Protein AF-A0ABD4A5B6-F1 (afdb_monomer_lite)

Organism: NCBI:txid35841

Radius of gyration: 16.18 Å; chains: 1; bounding box: 39×23×40 Å

pLDDT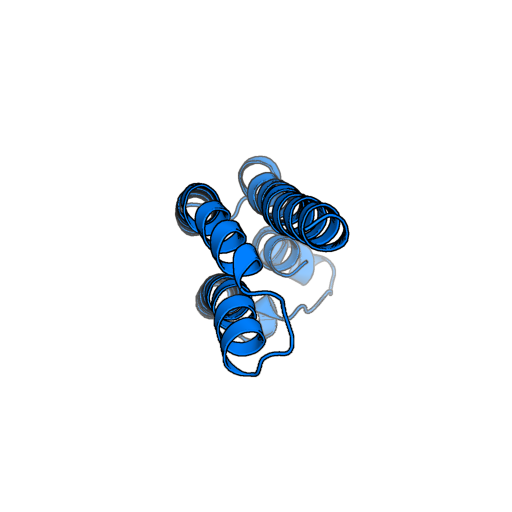: mean 96.66, std 2.09, range [81.62, 98.38]

Secondary structure (DSSP, 8-state):
-HHHHHHSHHHHHHTT---HHHHH-HHHHHHHHHHHHHHHHHHHHHHHHTTSS-GGGGGGGGGHHHHHHHHHHHHH---IIIIIHHHHHHHHHHHHHHHHHHHHTT--

Structure (mmCIF, N/CA/C/O backbone):
data_AF-A0ABD4A5B6-F1
#
_entry.id   AF-A0ABD4A5B6-F1
#
loop_
_atom_site.group_PDB
_atom_site.id
_atom_site.type_symbol
_atom_site.label_atom_id
_atom_site.label_alt_id
_atom_site.label_comp_id
_atom_site.label_asym_id
_atom_site.label_entity_id
_atom_site.label_seq_id
_atom_site.pdbx_PDB_ins_code
_atom_site.Cartn_x
_atom_site.Cartn_y
_atom_site.Cartn_z
_atom_site.occupancy
_atom_site.B_iso_or_equiv
_atom_site.auth_seq_id
_atom_site.auth_comp_id
_atom_site.auth_asym_id
_atom_site.auth_atom_id
_atom_site.pdbx_PDB_model_num
ATOM 1 N N . MET A 1 1 ? -10.048 1.959 0.621 1.00 81.62 1 MET A N 1
ATOM 2 C CA . MET A 1 1 ? -11.415 1.746 1.152 1.00 81.62 1 MET A CA 1
ATOM 3 C C . MET A 1 1 ? -11.419 0.799 2.349 1.00 81.62 1 MET A C 1
ATOM 5 O O . MET A 1 1 ? -11.815 1.249 3.411 1.00 81.62 1 MET A O 1
ATOM 9 N N . LEU A 1 2 ? -10.879 -0.428 2.249 1.00 95.88 2 LEU A N 1
ATOM 10 C CA . LEU A 1 2 ? -10.838 -1.388 3.372 1.00 95.88 2 LEU A CA 1
ATOM 11 C C . LEU A 1 2 ? -10.265 -0.810 4.682 1.00 95.88 2 LEU A C 1
ATOM 13 O O . LEU A 1 2 ? -10.860 -0.990 5.736 1.00 95.88 2 LEU A O 1
ATOM 17 N N . ALA A 1 3 ? -9.164 -0.053 4.615 1.00 96.44 3 ALA A N 1
ATOM 18 C CA . ALA A 1 3 ? -8.597 0.621 5.787 1.00 96.44 3 ALA A CA 1
ATOM 19 C C . ALA A 1 3 ? -9.590 1.539 6.512 1.00 96.44 3 ALA A C 1
ATOM 21 O O . ALA A 1 3 ? -9.567 1.602 7.734 1.00 96.44 3 ALA A O 1
ATOM 22 N N . ASN A 1 4 ? -10.468 2.225 5.769 1.00 96.50 4 ASN A N 1
ATOM 23 C CA . ASN A 1 4 ? -11.498 3.066 6.368 1.00 96.50 4 ASN A CA 1
ATOM 24 C C . ASN A 1 4 ? -12.488 2.211 7.163 1.00 96.50 4 ASN A C 1
ATOM 26 O O . ASN A 1 4 ? -12.746 2.497 8.321 1.00 96.50 4 ASN A O 1
ATOM 30 N N . ASN A 1 5 ? -12.975 1.118 6.568 1.00 96.94 5 ASN A N 1
ATOM 31 C CA . ASN A 1 5 ? -13.925 0.228 7.237 1.00 96.94 5 ASN A CA 1
ATOM 32 C C . ASN A 1 5 ? -13.319 -0.474 8.459 1.00 96.94 5 ASN A C 1
ATOM 34 O O . ASN A 1 5 ? -14.026 -0.749 9.418 1.00 96.94 5 ASN A O 1
ATOM 38 N N . ILE A 1 6 ? -12.014 -0.769 8.441 1.00 97.50 6 ILE A N 1
ATOM 39 C CA . ILE A 1 6 ? -11.323 -1.343 9.604 1.00 97.50 6 ILE A CA 1
ATOM 40 C C . ILE A 1 6 ? -11.274 -0.336 10.760 1.00 97.50 6 ILE A C 1
ATOM 42 O O . ILE A 1 6 ? -11.462 -0.728 11.911 1.00 97.50 6 ILE A O 1
ATOM 46 N N . CYS A 1 7 ? -11.001 0.938 10.463 1.00 96.75 7 CYS A N 1
ATOM 47 C CA . CYS A 1 7 ? -10.954 1.995 11.473 1.00 96.75 7 CYS A CA 1
ATOM 48 C C . CYS A 1 7 ? -12.343 2.385 11.995 1.00 96.75 7 CYS A C 1
ATOM 50 O O . CYS A 1 7 ? -12.451 2.753 13.157 1.00 96.75 7 CYS A O 1
ATOM 52 N N . ASP A 1 8 ? -13.371 2.315 11.147 1.00 96.94 8 ASP A N 1
ATOM 53 C CA . ASP A 1 8 ? -14.740 2.733 11.472 1.00 96.94 8 ASP A CA 1
ATOM 54 C C . ASP A 1 8 ? -15.604 1.595 12.042 1.00 96.94 8 ASP A C 1
ATOM 56 O O . ASP A 1 8 ? -16.781 1.815 12.288 1.00 96.94 8 ASP A O 1
ATOM 60 N N . LEU A 1 9 ? -15.075 0.382 12.249 1.00 96.38 9 LEU A N 1
ATOM 61 C CA . LEU A 1 9 ? -15.887 -0.809 12.546 1.00 96.38 9 LEU A CA 1
ATOM 62 C C . LEU A 1 9 ? -16.908 -0.596 13.678 1.00 96.38 9 LEU A C 1
ATOM 64 O O . LEU A 1 9 ? -18.071 -0.972 13.540 1.00 96.38 9 LEU A O 1
ATOM 68 N N . GLU A 1 10 ? -16.500 0.001 14.796 1.00 95.50 10 GLU A N 1
ATOM 69 C CA . GLU A 1 10 ? -17.395 0.208 15.935 1.00 95.50 10 GLU A CA 1
ATOM 70 C C . GLU A 1 10 ? -18.470 1.281 15.659 1.00 95.50 10 GLU A C 1
ATOM 72 O O . GLU A 1 10 ? -19.591 1.180 16.158 1.00 95.50 10 GLU A O 1
ATOM 77 N N . GLU A 1 11 ? -18.153 2.298 14.856 1.00 95.94 11 GLU A N 1
ATOM 78 C CA . GLU A 1 11 ? -19.087 3.352 14.433 1.00 95.94 11 GLU A CA 1
ATOM 79 C C . GLU A 1 11 ? -20.052 2.850 13.347 1.00 95.94 11 GLU A C 1
ATOM 81 O O . GLU A 1 11 ? -21.249 3.134 13.385 1.00 95.94 11 GLU A O 1
ATOM 86 N N . ASP A 1 12 ? -19.549 2.024 12.435 1.00 96.44 12 ASP A N 1
ATOM 87 C CA . ASP A 1 12 ? -20.290 1.334 11.384 1.00 96.44 12 ASP A CA 1
ATOM 88 C C . ASP A 1 12 ? -21.414 0.485 11.975 1.00 96.44 12 ASP A C 1
ATOM 90 O O . ASP A 1 12 ? -22.565 0.612 11.561 1.00 96.44 12 ASP A O 1
ATOM 94 N N . ILE A 1 13 ? -21.117 -0.297 13.016 1.00 96.94 13 ILE A N 1
ATOM 95 C CA . ILE A 1 13 ? -22.114 -1.119 13.714 1.00 96.94 13 ILE A CA 1
ATOM 96 C C . ILE A 1 13 ? -23.203 -0.250 14.358 1.00 96.94 13 ILE A C 1
ATOM 98 O O . ILE A 1 13 ? -24.385 -0.553 14.211 1.00 96.94 13 ILE A O 1
ATOM 102 N N . LYS A 1 14 ? -22.833 0.848 15.034 1.00 97.25 14 LYS A N 1
ATOM 103 C CA . LYS A 1 14 ? -23.800 1.772 15.663 1.00 97.25 14 LYS A CA 1
ATOM 104 C C . LYS A 1 14 ? -24.734 2.424 14.645 1.00 97.25 14 LYS A C 1
ATOM 106 O O . LYS A 1 14 ? -25.894 2.674 14.950 1.00 97.25 14 LYS A O 1
ATOM 111 N N . ASN A 1 15 ? -24.229 2.662 13.438 1.00 97.38 15 ASN A N 1
ATOM 112 C CA . ASN A 1 15 ? -24.969 3.266 12.336 1.00 97.38 15 ASN A CA 1
ATOM 113 C C . ASN A 1 15 ? -25.676 2.232 11.438 1.00 97.38 15 ASN A C 1
ATOM 115 O O . ASN A 1 15 ? -26.099 2.580 10.337 1.00 97.38 15 ASN A O 1
ATOM 119 N N . ASN A 1 16 ? -25.802 0.969 11.871 1.00 96.62 16 ASN A N 1
ATOM 120 C CA . ASN A 1 16 ? -26.389 -0.135 11.094 1.00 96.62 16 ASN A CA 1
ATOM 121 C C . ASN A 1 16 ? -25.718 -0.364 9.722 1.00 96.62 16 ASN A C 1
ATOM 123 O O . ASN A 1 16 ? -26.347 -0.830 8.771 1.00 96.62 16 ASN A O 1
ATOM 127 N N . ARG A 1 17 ? -24.426 -0.041 9.605 1.00 97.44 17 ARG A N 1
ATOM 128 C CA . ARG A 1 17 ? -23.605 -0.245 8.410 1.00 97.44 17 ARG A CA 1
ATOM 129 C C . ARG A 1 17 ? -22.723 -1.476 8.597 1.00 97.44 17 ARG A C 1
ATOM 131 O O . ARG A 1 17 ? -21.653 -1.406 9.185 1.00 97.44 17 ARG A O 1
ATOM 138 N N . PHE A 1 18 ? -23.132 -2.617 8.056 1.00 96.25 18 PHE A N 1
ATOM 139 C CA . PHE A 1 18 ? -22.369 -3.863 8.187 1.00 96.25 18 PHE A CA 1
ATOM 140 C C . PHE A 1 18 ? -21.367 -4.014 7.036 1.00 96.25 18 PHE A C 1
ATOM 142 O O . PHE A 1 18 ? -21.716 -4.406 5.925 1.00 96.25 18 PHE A O 1
ATOM 149 N N . THR A 1 19 ? -20.108 -3.651 7.284 1.00 96.88 19 THR A N 1
ATOM 150 C CA . THR A 1 19 ? -19.025 -3.715 6.288 1.00 96.88 19 THR A CA 1
ATOM 151 C C . THR A 1 19 ? -18.228 -5.016 6.393 1.00 96.88 19 THR A C 1
ATOM 153 O O . THR A 1 19 ? -18.391 -5.787 7.332 1.00 96.88 19 THR A O 1
ATOM 156 N N . LEU A 1 20 ? -17.331 -5.294 5.441 1.00 97.44 20 LEU A N 1
ATOM 157 C CA . LEU A 1 20 ? -16.546 -6.537 5.442 1.00 97.44 20 LEU A CA 1
ATOM 158 C C . LEU A 1 20 ? -15.856 -6.845 6.795 1.00 97.44 20 LEU A C 1
ATOM 160 O O . LEU A 1 20 ? -15.976 -7.985 7.246 1.00 97.44 20 LEU A O 1
ATOM 164 N N . PRO A 1 21 ? -15.207 -5.883 7.491 1.00 97.56 21 PRO A N 1
ATOM 165 C CA . PRO A 1 21 ? -14.597 -6.133 8.801 1.00 97.56 21 PRO A CA 1
ATOM 166 C C . PRO A 1 21 ? -15.569 -6.581 9.900 1.00 97.56 21 PRO A C 1
ATOM 168 O O . PRO A 1 21 ? -15.111 -7.184 10.869 1.00 97.56 21 PRO A O 1
ATOM 171 N N . TYR A 1 22 ? -16.875 -6.330 9.756 1.00 97.88 22 TYR A N 1
ATOM 172 C CA . TYR A 1 22 ? -17.903 -6.886 10.639 1.00 97.88 22 TYR A CA 1
ATOM 173 C C . TYR A 1 22 ? -18.025 -8.401 10.449 1.00 97.88 22 TYR A C 1
ATOM 175 O O . TYR A 1 22 ? -17.928 -9.151 11.414 1.00 97.88 22 TYR A O 1
ATOM 183 N N . TYR A 1 23 ? -18.156 -8.857 9.201 1.00 98.06 23 TYR A N 1
ATOM 184 C CA . TYR A 1 23 ? -18.379 -10.271 8.887 1.00 98.06 23 TYR A CA 1
ATOM 185 C C . TYR A 1 23 ? -17.148 -11.145 9.119 1.00 98.06 23 TYR A C 1
ATOM 187 O O . TYR A 1 23 ? -17.263 -12.245 9.650 1.00 98.06 23 TYR A O 1
ATOM 195 N N . ILE A 1 24 ? -15.966 -10.669 8.717 1.00 97.94 24 ILE A N 1
ATOM 196 C CA . ILE A 1 24 ? -14.726 -11.449 8.851 1.00 97.94 24 ILE A CA 1
ATOM 197 C C . ILE A 1 24 ? -13.982 -11.141 10.148 1.00 97.94 24 ILE A C 1
ATOM 199 O O . ILE A 1 24 ? -13.034 -11.836 10.474 1.00 97.94 24 ILE A O 1
ATOM 203 N N . GLY A 1 25 ? -14.376 -10.107 10.890 1.00 97.31 25 GLY A N 1
ATOM 204 C CA . GLY A 1 25 ? -13.679 -9.638 12.084 1.00 97.31 25 GLY A CA 1
ATOM 205 C C . GLY A 1 25 ? -12.437 -8.783 11.789 1.00 97.31 25 GLY A C 1
ATOM 206 O O . GLY A 1 25 ? -11.722 -8.957 10.798 1.00 97.31 25 GLY A O 1
ATOM 207 N N . LYS A 1 26 ? -12.126 -7.864 12.715 1.00 95.81 26 LYS A N 1
ATOM 208 C CA . LYS A 1 26 ? -11.031 -6.876 12.593 1.00 95.81 26 LYS A CA 1
ATOM 209 C C . LYS A 1 26 ? -9.663 -7.516 12.324 1.00 95.81 26 LYS A C 1
ATOM 211 O O . LYS A 1 26 ? -8.919 -7.039 11.472 1.00 95.81 26 LYS A O 1
ATOM 216 N N . LYS A 1 27 ? -9.350 -8.633 12.995 1.00 96.38 27 LYS A N 1
ATOM 217 C CA . LYS A 1 27 ? -8.087 -9.376 12.820 1.00 96.38 27 LYS A CA 1
ATOM 218 C C . LYS A 1 27 ? -7.896 -9.849 11.376 1.00 96.38 27 LYS A C 1
ATOM 220 O O . LYS A 1 27 ? -6.851 -9.593 10.781 1.00 96.38 27 LYS A O 1
ATOM 225 N N . TYR A 1 28 ? -8.903 -10.509 10.810 1.00 98.00 28 TYR A N 1
ATOM 226 C CA . TYR A 1 28 ? -8.828 -11.036 9.449 1.00 98.00 28 TYR A CA 1
ATOM 227 C C . TYR A 1 28 ? -8.928 -9.925 8.402 1.00 98.00 28 TYR A C 1
ATOM 229 O O . TYR A 1 28 ? -8.293 -10.017 7.357 1.00 98.00 28 TYR A O 1
ATOM 237 N N . ALA A 1 29 ? -9.627 -8.827 8.699 1.00 98.06 29 ALA A N 1
ATOM 238 C CA . ALA A 1 29 ? -9.615 -7.643 7.844 1.00 98.06 29 ALA A CA 1
ATOM 239 C C . ALA A 1 29 ? -8.219 -7.002 7.749 1.00 98.06 29 ALA A C 1
ATOM 241 O O . ALA A 1 29 ? -7.801 -6.608 6.661 1.00 98.06 29 ALA A O 1
ATOM 242 N N . ILE A 1 30 ? -7.460 -6.956 8.849 1.00 97.81 30 ILE A N 1
ATOM 243 C CA . ILE A 1 30 ? -6.055 -6.514 8.841 1.00 97.81 30 ILE A CA 1
ATOM 244 C C . ILE A 1 30 ? -5.178 -7.485 8.034 1.00 97.81 30 ILE A C 1
ATOM 246 O O . ILE A 1 30 ? -4.316 -7.052 7.269 1.00 97.81 30 ILE A O 1
ATOM 250 N N . TRP A 1 31 ? -5.399 -8.797 8.147 1.00 98.25 31 TRP A N 1
ATOM 251 C CA . TRP A 1 31 ? -4.686 -9.781 7.321 1.00 98.25 31 TRP A CA 1
ATOM 252 C C . TRP A 1 31 ? -4.984 -9.607 5.834 1.00 98.25 31 TRP A C 1
ATOM 254 O O . TRP A 1 31 ? -4.055 -9.583 5.029 1.00 98.25 31 TRP A O 1
ATOM 264 N N . LEU A 1 32 ? -6.253 -9.406 5.476 1.00 98.25 32 LEU A N 1
ATOM 265 C CA . LEU A 1 32 ? -6.665 -9.110 4.109 1.00 98.25 32 LEU A CA 1
ATOM 266 C C . LEU A 1 32 ? -6.023 -7.814 3.604 1.00 98.25 32 LEU A C 1
ATOM 268 O O . LEU A 1 32 ? -5.512 -7.780 2.491 1.00 98.25 32 LEU A O 1
ATOM 272 N N . PHE A 1 33 ? -5.983 -6.764 4.426 1.00 97.75 33 PHE A N 1
ATOM 273 C CA . PHE A 1 33 ? -5.298 -5.516 4.094 1.00 97.75 33 PHE A CA 1
ATOM 274 C C . PHE A 1 33 ? -3.819 -5.751 3.749 1.00 97.75 33 PHE A C 1
ATOM 276 O O . PHE A 1 33 ? -3.354 -5.276 2.714 1.00 97.75 33 PHE A O 1
ATOM 283 N N . ASN A 1 34 ? -3.101 -6.541 4.552 1.00 97.88 34 ASN A N 1
ATOM 284 C CA . ASN A 1 34 ? -1.706 -6.903 4.279 1.00 97.88 34 ASN A CA 1
ATOM 285 C C . ASN A 1 34 ? -1.557 -7.720 2.991 1.00 97.88 34 ASN A C 1
ATOM 287 O O . ASN A 1 34 ? -0.674 -7.438 2.179 1.00 97.88 34 ASN A O 1
ATOM 291 N N . ALA A 1 35 ? -2.431 -8.710 2.797 1.00 98.06 35 ALA A N 1
ATOM 292 C CA . ALA A 1 35 ? -2.426 -9.564 1.617 1.00 98.06 35 ALA A CA 1
ATOM 293 C C . ALA A 1 35 ? -2.660 -8.752 0.338 1.00 98.06 35 ALA A C 1
ATOM 295 O O . ALA A 1 35 ? -1.952 -8.955 -0.641 1.00 98.06 35 ALA A O 1
ATOM 296 N N . LEU A 1 36 ? -3.578 -7.782 0.353 1.00 97.62 36 LEU A N 1
ATOM 297 C CA . LEU A 1 36 ? -3.849 -6.922 -0.802 1.00 97.62 36 LEU A CA 1
ATOM 298 C C . LEU A 1 36 ? -2.630 -6.087 -1.214 1.00 97.62 36 LEU A C 1
ATOM 300 O O . LEU A 1 36 ? -2.367 -5.963 -2.408 1.00 97.62 36 LEU A O 1
ATOM 304 N N . TYR A 1 37 ? -1.849 -5.560 -0.263 1.00 97.50 37 TYR A N 1
ATOM 305 C CA . TYR A 1 37 ? -0.592 -4.880 -0.604 1.00 97.50 37 TYR A CA 1
ATOM 306 C C . TYR A 1 37 ? 0.434 -5.827 -1.215 1.00 97.50 37 TYR A C 1
ATOM 308 O O . TYR A 1 37 ? 1.078 -5.471 -2.198 1.00 97.50 37 TYR A O 1
ATOM 316 N N . LEU A 1 38 ? 0.581 -7.028 -0.653 1.00 97.38 38 LEU A N 1
ATOM 317 C CA . LEU A 1 38 ? 1.498 -8.028 -1.192 1.00 97.38 38 LEU A CA 1
ATOM 318 C C . LEU A 1 38 ? 1.100 -8.430 -2.619 1.00 97.38 38 LEU A C 1
ATOM 320 O O . LEU A 1 38 ? 1.942 -8.432 -3.515 1.00 97.38 38 LEU A O 1
ATOM 324 N N . ILE A 1 39 ? -0.190 -8.701 -2.836 1.00 98.12 39 ILE A N 1
ATOM 325 C CA . ILE A 1 39 ? -0.758 -9.051 -4.141 1.00 98.12 39 ILE A CA 1
ATOM 326 C C . ILE A 1 39 ? -0.543 -7.918 -5.146 1.00 98.12 39 ILE A C 1
ATOM 328 O O . ILE A 1 39 ? -0.192 -8.199 -6.285 1.00 98.12 39 ILE A O 1
ATOM 332 N N . ALA A 1 40 ? -0.682 -6.651 -4.745 1.00 96.50 40 ALA A N 1
ATOM 333 C CA . ALA A 1 40 ? -0.458 -5.519 -5.644 1.00 96.50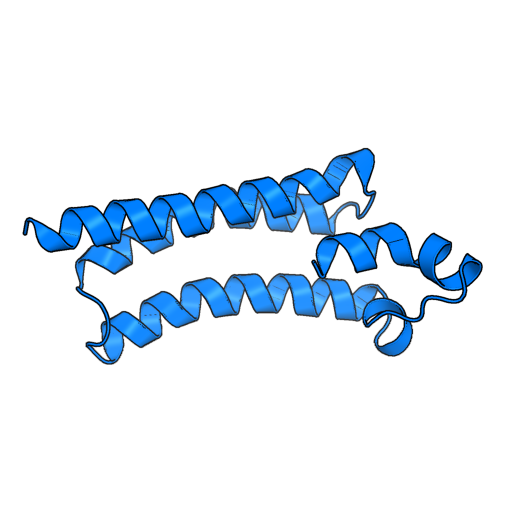 40 ALA A CA 1
ATOM 334 C C . ALA A 1 40 ? 0.974 -5.493 -6.213 1.00 96.50 40 ALA A C 1
ATOM 336 O O . ALA A 1 40 ? 1.153 -5.309 -7.415 1.00 96.50 40 ALA A O 1
ATOM 337 N N . PHE A 1 41 ? 1.998 -5.732 -5.386 1.00 97.44 41 PHE A N 1
ATOM 338 C CA . PHE A 1 41 ? 3.383 -5.808 -5.873 1.00 97.44 41 PHE A CA 1
ATOM 339 C C . PHE A 1 41 ? 3.660 -7.093 -6.656 1.00 97.44 41 PHE A C 1
ATOM 341 O O . PHE A 1 41 ? 4.371 -7.062 -7.661 1.00 97.44 41 PHE A O 1
ATOM 348 N N . PHE A 1 42 ? 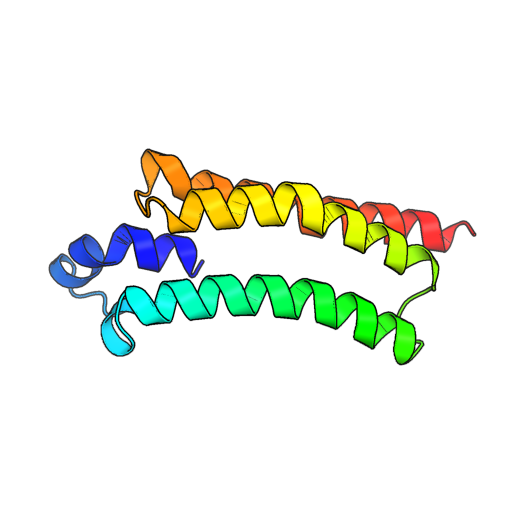3.068 -8.215 -6.243 1.00 98.12 42 PHE A N 1
ATOM 349 C CA . PHE A 1 42 ? 3.180 -9.468 -6.984 1.00 98.12 42 PHE A CA 1
ATOM 350 C C . PHE A 1 42 ? 2.529 -9.379 -8.371 1.00 98.12 42 PHE A C 1
ATOM 352 O O . PHE A 1 42 ? 3.055 -9.935 -9.329 1.00 98.12 42 PHE A O 1
ATOM 359 N N . ALA A 1 43 ? 1.439 -8.623 -8.515 1.00 98.00 43 ALA A N 1
ATOM 360 C CA . ALA A 1 43 ? 0.795 -8.381 -9.802 1.00 98.00 43 ALA A CA 1
ATOM 361 C C . ALA A 1 43 ? 1.726 -7.656 -10.787 1.00 98.00 43 ALA A C 1
ATOM 363 O O . ALA A 1 43 ? 1.730 -7.995 -11.966 1.00 98.00 43 ALA A O 1
ATOM 364 N N . ILE A 1 44 ? 2.566 -6.724 -10.315 1.00 97.56 44 ILE A N 1
ATOM 365 C CA . ILE A 1 44 ? 3.586 -6.071 -11.155 1.00 97.56 44 ILE A CA 1
ATOM 366 C C . ILE A 1 44 ? 4.614 -7.102 -11.638 1.00 97.56 44 ILE A C 1
ATOM 368 O O . ILE A 1 44 ? 4.916 -7.155 -12.829 1.00 97.56 44 ILE A O 1
ATOM 372 N N . LEU A 1 45 ? 5.118 -7.949 -10.732 1.00 97.81 45 LEU A N 1
ATOM 373 C CA . LEU A 1 45 ? 6.050 -9.029 -11.078 1.00 97.81 45 LEU A CA 1
ATOM 374 C C . LEU A 1 45 ? 5.447 -9.986 -12.113 1.00 97.81 45 LEU A C 1
ATOM 376 O O . LEU A 1 45 ? 6.081 -10.271 -13.128 1.00 97.81 45 LEU A O 1
ATOM 380 N N . ALA A 1 46 ? 4.216 -10.442 -11.879 1.00 98.38 46 ALA A N 1
ATOM 381 C CA . ALA A 1 46 ? 3.502 -11.340 -12.777 1.00 98.38 46 ALA A CA 1
ATOM 382 C C . ALA A 1 46 ? 3.259 -10.696 -14.148 1.00 98.38 46 ALA A C 1
ATOM 384 O O . ALA A 1 46 ? 3.495 -11.331 -15.170 1.00 98.38 46 ALA A O 1
ATOM 385 N N . ALA A 1 47 ? 2.856 -9.425 -14.193 1.00 98.00 47 ALA A N 1
ATOM 386 C CA . ALA A 1 47 ? 2.627 -8.712 -15.446 1.00 98.00 47 ALA A CA 1
ATOM 387 C C . ALA A 1 47 ? 3.914 -8.545 -16.272 1.00 98.00 47 ALA A C 1
ATOM 389 O O . ALA A 1 47 ? 3.874 -8.702 -17.490 1.00 98.00 47 ALA A O 1
ATOM 390 N N . VAL A 1 48 ? 5.064 -8.291 -15.637 1.00 97.88 48 VAL A N 1
ATOM 391 C CA . VAL A 1 48 ? 6.360 -8.269 -16.340 1.00 97.88 48 VAL A CA 1
ATOM 392 C C . VAL A 1 48 ? 6.759 -9.673 -16.814 1.00 97.88 48 VAL A C 1
ATOM 394 O O . VAL A 1 48 ? 7.218 -9.824 -17.945 1.00 97.88 48 VAL A O 1
ATOM 397 N N . ALA A 1 49 ? 6.562 -10.705 -15.987 1.00 98.06 49 ALA A N 1
ATOM 398 C CA . ALA A 1 49 ? 6.884 -12.094 -16.333 1.00 98.06 49 ALA A CA 1
ATOM 399 C C . ALA A 1 49 ? 6.031 -12.634 -17.495 1.00 98.06 49 ALA A C 1
ATO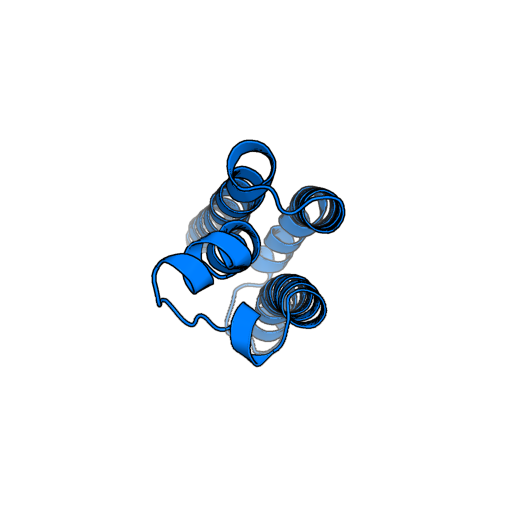M 401 O O . ALA A 1 49 ? 6.530 -13.383 -18.327 1.00 98.06 49 ALA A O 1
ATOM 402 N N . LEU A 1 50 ? 4.766 -12.217 -17.574 1.00 98.25 50 LEU A N 1
ATOM 403 C CA . LEU A 1 50 ? 3.840 -12.534 -18.665 1.00 98.25 50 LEU A CA 1
ATOM 404 C C . LEU A 1 50 ? 4.024 -11.634 -19.899 1.00 98.25 50 LEU A C 1
ATOM 406 O O . LEU A 1 50 ? 3.224 -11.712 -20.826 1.00 98.25 50 LEU A O 1
ATOM 410 N N . HIS A 1 51 ? 5.040 -10.765 -19.912 1.00 96.69 51 HIS A N 1
ATOM 411 C CA . HIS A 1 51 ? 5.292 -9.796 -20.984 1.00 96.69 51 HIS A CA 1
ATOM 412 C C . HIS A 1 51 ? 4.133 -8.811 -21.248 1.00 96.69 51 HIS A C 1
ATOM 414 O O . HIS A 1 51 ? 4.046 -8.236 -22.329 1.00 96.69 51 HIS A O 1
ATOM 420 N N . LEU A 1 52 ? 3.268 -8.572 -20.255 1.00 97.00 52 LEU A N 1
ATOM 421 C CA . LEU A 1 52 ? 2.182 -7.583 -20.316 1.00 97.00 52 LEU A CA 1
ATOM 422 C C . LEU A 1 52 ? 2.661 -6.163 -19.987 1.00 97.00 52 LEU A C 1
ATOM 424 O O . LEU A 1 52 ? 2.029 -5.188 -20.386 1.00 97.00 52 LEU A O 1
ATOM 428 N N . LEU A 1 53 ? 3.761 -6.045 -19.238 1.00 96.69 53 LEU A N 1
ATOM 429 C CA . LEU A 1 53 ? 4.395 -4.776 -18.888 1.00 96.69 53 LEU A CA 1
ATOM 430 C C . LEU A 1 53 ? 5.877 -4.761 -19.296 1.00 96.69 53 LEU A C 1
ATOM 432 O O . LEU A 1 53 ? 6.548 -5.794 -19.192 1.00 96.69 53 LEU A O 1
ATOM 436 N N . PRO A 1 54 ? 6.429 -3.597 -19.694 1.00 96.25 54 PRO A N 1
ATOM 437 C CA . PRO A 1 54 ? 7.852 -3.457 -19.988 1.00 96.25 54 PRO A CA 1
ATOM 438 C C . PRO A 1 54 ? 8.731 -3.799 -18.777 1.00 96.25 54 PRO A C 1
ATOM 440 O O . PRO A 1 54 ? 8.377 -3.503 -17.635 1.00 96.25 54 PRO A O 1
ATOM 443 N N . LYS A 1 55 ? 9.931 -4.349 -19.015 1.00 97.12 55 LYS A N 1
ATOM 444 C CA . LYS A 1 55 ? 10.859 -4.771 -17.942 1.00 97.12 55 LYS A CA 1
ATOM 445 C C . LYS A 1 55 ? 11.236 -3.640 -16.973 1.00 97.12 55 LYS A C 1
ATOM 447 O O . LYS A 1 55 ? 11.479 -3.908 -15.799 1.00 97.12 55 LYS A O 1
ATOM 452 N N . ILE A 1 56 ? 11.239 -2.384 -17.432 1.00 97.12 56 ILE A N 1
ATOM 453 C CA . ILE A 1 56 ? 11.520 -1.205 -16.594 1.00 97.12 56 ILE A CA 1
ATOM 454 C C . ILE A 1 56 ? 10.514 -1.041 -15.440 1.00 97.12 56 ILE A C 1
ATOM 456 O O . ILE A 1 56 ? 10.866 -0.493 -14.397 1.00 97.12 56 ILE A O 1
ATOM 460 N N . MET A 1 57 ? 9.303 -1.606 -15.557 1.00 97.69 57 MET A N 1
ATOM 461 C CA . MET A 1 57 ? 8.289 -1.598 -14.494 1.00 97.69 57 MET A CA 1
ATOM 462 C C . MET A 1 57 ? 8.732 -2.321 -13.219 1.00 97.69 57 MET A C 1
ATOM 464 O O . MET A 1 57 ? 8.173 -2.061 -12.155 1.00 97.69 57 MET A O 1
ATOM 468 N N . LEU A 1 58 ? 9.771 -3.162 -13.270 1.00 97.81 58 LEU A N 1
ATOM 469 C CA . LEU A 1 58 ? 10.371 -3.746 -12.066 1.00 97.81 58 LEU A CA 1
ATOM 470 C C . LEU A 1 58 ? 10.919 -2.679 -11.104 1.00 97.81 58 LEU A C 1
ATOM 472 O O . LEU A 1 58 ? 10.934 -2.907 -9.896 1.00 97.81 58 LEU A O 1
ATOM 476 N N . LEU A 1 59 ? 11.286 -1.489 -11.596 1.00 97.38 59 LEU A N 1
ATOM 477 C CA . LEU A 1 59 ? 11.681 -0.363 -10.743 1.00 97.38 59 LEU A CA 1
ATOM 478 C C . LEU A 1 59 ? 10.535 0.114 -9.837 1.00 97.38 59 LEU A C 1
ATOM 480 O O . LEU A 1 59 ? 10.790 0.632 -8.750 1.00 97.38 59 LEU A O 1
ATOM 484 N N . ALA A 1 60 ? 9.273 -0.120 -10.218 1.00 97.31 60 ALA A N 1
ATOM 485 C CA . ALA A 1 60 ? 8.118 0.255 -9.404 1.00 97.31 60 ALA A CA 1
ATOM 486 C C . ALA A 1 60 ? 8.060 -0.530 -8.085 1.00 97.31 60 ALA A C 1
ATOM 488 O O . ALA A 1 60 ? 7.484 -0.059 -7.104 1.00 97.31 60 ALA A O 1
ATOM 489 N N . LEU A 1 61 ? 8.721 -1.693 -8.017 1.00 97.75 61 LEU A N 1
ATOM 490 C CA . LEU A 1 61 ? 8.835 -2.490 -6.796 1.00 97.75 61 LEU A CA 1
ATOM 491 C C . LEU A 1 61 ? 9.606 -1.759 -5.693 1.00 97.75 61 LEU A C 1
ATOM 493 O O . LEU A 1 61 ? 9.401 -2.066 -4.520 1.00 97.75 61 LEU A O 1
ATOM 497 N N . LEU A 1 62 ? 10.419 -0.747 -6.016 1.00 97.62 62 LEU A N 1
ATOM 498 C CA . LEU A 1 62 ? 11.077 0.097 -5.011 1.00 97.62 62 LEU A CA 1
ATOM 499 C C . LEU A 1 62 ? 10.067 0.863 -4.140 1.00 97.62 62 LEU A C 1
ATOM 501 O O . LEU A 1 62 ? 10.343 1.129 -2.968 1.00 97.62 62 LEU A O 1
ATOM 505 N N . ALA A 1 63 ? 8.859 1.134 -4.653 1.00 97.56 63 ALA A N 1
ATOM 506 C CA . ALA A 1 63 ? 7.767 1.718 -3.871 1.00 97.56 63 ALA A CA 1
ATOM 507 C C . ALA A 1 63 ? 7.315 0.815 -2.707 1.00 97.56 63 ALA A C 1
ATOM 509 O O . ALA A 1 63 ? 6.729 1.306 -1.740 1.00 97.56 63 ALA A O 1
ATOM 510 N N . SER A 1 64 ? 7.619 -0.488 -2.746 1.00 97.25 64 SER A N 1
ATOM 511 C CA . SER A 1 64 ? 7.300 -1.419 -1.657 1.00 97.25 64 SER A CA 1
ATOM 512 C C . SER A 1 64 ? 8.015 -1.079 -0.349 1.00 97.25 64 SER A C 1
ATOM 514 O O . SER A 1 64 ? 7.469 -1.335 0.722 1.00 97.25 64 SER A O 1
ATOM 516 N N . ILE A 1 65 ? 9.183 -0.430 -0.401 1.00 97.50 65 ILE A N 1
ATOM 517 C CA . ILE A 1 65 ? 9.979 -0.085 0.784 1.00 97.50 65 ILE A CA 1
ATOM 518 C C . ILE A 1 65 ? 9.227 0.898 1.705 1.00 97.50 65 ILE A C 1
ATOM 520 O O . ILE A 1 65 ? 9.001 0.562 2.875 1.00 97.50 65 ILE A O 1
ATOM 524 N N . PRO A 1 66 ? 8.813 2.101 1.249 1.00 97.75 66 PRO A N 1
ATOM 525 C CA . PRO A 1 66 ? 8.012 3.001 2.079 1.00 97.75 66 PRO A CA 1
ATOM 526 C C . PRO A 1 66 ? 6.623 2.423 2.386 1.00 97.75 66 PRO A C 1
ATOM 528 O O . PRO A 1 66 ? 6.144 2.562 3.514 1.00 97.75 66 PRO A O 1
ATOM 531 N N . VAL A 1 67 ? 6.003 1.711 1.437 1.00 97.69 67 VAL A N 1
ATOM 532 C CA . VAL A 1 67 ? 4.670 1.111 1.618 1.00 97.69 67 VAL A CA 1
ATOM 533 C C . VAL A 1 67 ? 4.666 0.057 2.724 1.00 97.69 67 VAL A C 1
ATOM 535 O O . VAL A 1 67 ? 3.756 0.042 3.549 1.00 97.69 67 VAL A O 1
ATOM 538 N N . TYR A 1 68 ? 5.697 -0.781 2.820 1.00 97.62 68 TYR A N 1
ATOM 539 C CA . TYR A 1 68 ? 5.814 -1.778 3.883 1.00 97.62 68 TYR A CA 1
ATOM 540 C C . TYR A 1 68 ? 5.922 -1.130 5.270 1.00 97.62 68 TYR A C 1
ATOM 542 O O . TYR A 1 68 ? 5.251 -1.555 6.215 1.00 97.62 68 TYR A O 1
ATOM 550 N N . LYS A 1 69 ? 6.706 -0.049 5.400 1.00 97.62 69 LYS A N 1
ATOM 551 C CA . LYS A 1 69 ? 6.805 0.721 6.656 1.00 97.62 69 LYS A CA 1
ATOM 552 C C . LYS A 1 69 ? 5.445 1.288 7.065 1.00 97.62 69 LYS A C 1
ATOM 554 O O . LYS A 1 69 ? 5.056 1.197 8.228 1.00 97.62 69 LYS A O 1
ATOM 559 N N . HIS A 1 70 ? 4.712 1.825 6.097 1.00 97.56 70 HIS A N 1
ATOM 560 C CA . HIS A 1 70 ? 3.361 2.343 6.262 1.00 97.56 70 HIS A CA 1
ATOM 561 C C . HIS A 1 70 ? 2.356 1.259 6.682 1.00 97.56 70 HIS A C 1
ATOM 563 O O . HIS A 1 70 ? 1.627 1.444 7.654 1.00 97.56 70 HIS A O 1
ATOM 569 N N . VAL A 1 71 ? 2.359 0.098 6.025 1.00 97.19 71 VAL A N 1
ATOM 570 C CA . VAL A 1 71 ? 1.505 -1.045 6.395 1.00 97.19 71 VAL A CA 1
ATOM 571 C C . VAL A 1 71 ? 1.812 -1.518 7.816 1.00 97.19 71 VAL A C 1
ATOM 573 O O . VAL A 1 71 ? 0.897 -1.725 8.611 1.00 97.19 71 VAL A O 1
ATOM 576 N N . LYS A 1 72 ? 3.093 -1.604 8.196 1.00 97.25 72 LYS A N 1
ATOM 577 C CA . LYS A 1 72 ? 3.491 -1.950 9.568 1.00 97.25 72 LYS A CA 1
ATOM 578 C C . LYS A 1 72 ? 2.977 -0.935 10.591 1.00 97.25 72 LYS A C 1
ATOM 580 O O . LYS A 1 72 ? 2.580 -1.334 11.682 1.00 97.25 72 LYS A O 1
ATOM 585 N N . LEU A 1 73 ? 2.975 0.357 10.258 1.00 96.62 73 LEU A N 1
ATOM 586 C CA . LEU A 1 73 ? 2.421 1.401 11.121 1.00 96.62 73 LEU A CA 1
ATOM 587 C C . LEU A 1 73 ? 0.897 1.270 11.252 1.00 96.62 73 LEU A C 1
ATOM 589 O O . LEU A 1 73 ? 0.391 1.300 12.371 1.00 96.62 73 LEU A O 1
ATOM 593 N N . PHE A 1 74 ? 0.188 1.026 10.144 1.00 97.12 74 PHE A N 1
ATOM 594 C CA . PHE A 1 74 ? -1.252 0.759 10.163 1.00 97.12 74 PHE A CA 1
ATOM 595 C C . PHE A 1 74 ? -1.594 -0.482 10.994 1.00 97.12 74 PHE A C 1
ATOM 597 O O . PHE A 1 74 ? -2.557 -0.460 11.742 1.00 97.12 74 PHE A O 1
ATOM 604 N N . ASN A 1 75 ? -0.789 -1.547 10.950 1.00 96.38 75 ASN A N 1
ATOM 605 C CA . ASN A 1 75 ? -1.035 -2.768 11.731 1.00 96.38 75 ASN A CA 1
ATOM 606 C C . ASN A 1 75 ? -0.872 -2.582 13.244 1.00 96.38 75 ASN A C 1
ATOM 608 O O . ASN A 1 75 ? -1.466 -3.337 14.011 1.00 96.38 75 ASN A O 1
ATOM 612 N N . LYS A 1 76 ? -0.100 -1.582 13.688 1.00 96.38 76 LYS A N 1
ATOM 613 C CA . LYS A 1 76 ? 0.047 -1.271 15.118 1.00 96.38 76 LYS A CA 1
ATOM 614 C C . LYS A 1 76 ? -1.195 -0.603 15.701 1.00 96.38 76 LYS A C 1
ATOM 616 O O . LYS A 1 76 ? -1.497 -0.819 16.869 1.00 96.38 76 LYS A O 1
ATOM 621 N N . LYS A 1 77 ? -1.875 0.236 14.917 1.00 94.75 77 LYS A N 1
ATOM 622 C CA . LYS A 1 77 ? -3.017 1.027 15.378 1.00 94.75 77 LYS A CA 1
ATOM 623 C C . LYS A 1 77 ? -3.939 1.330 14.202 1.00 94.75 77 LYS A C 1
ATOM 625 O O . LYS A 1 77 ? -3.471 1.855 13.204 1.00 94.75 77 LYS A O 1
ATOM 630 N N . GLN A 1 78 ? -5.233 1.041 14.329 1.00 95.75 78 GLN A N 1
ATOM 631 C CA . GLN A 1 78 ? -6.239 1.328 13.296 1.00 95.75 78 GLN A CA 1
ATOM 632 C C . GLN A 1 78 ? -7.200 2.414 13.779 1.00 95.75 78 GLN A C 1
ATOM 634 O O . GLN A 1 78 ? -8.389 2.177 13.968 1.00 95.75 78 GLN A O 1
ATOM 639 N N . ILE A 1 79 ? -6.654 3.603 14.033 1.00 94.88 79 ILE A N 1
ATOM 640 C CA . ILE A 1 79 ? -7.438 4.802 14.347 1.00 94.88 79 ILE A CA 1
ATOM 641 C C . ILE A 1 79 ? -7.500 5.675 13.102 1.00 94.88 79 ILE A C 1
ATOM 643 O O . ILE A 1 79 ? -6.460 6.007 1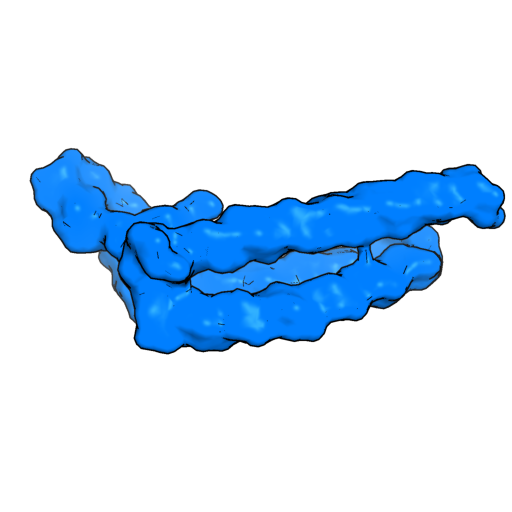2.526 1.00 94.88 79 ILE A O 1
ATOM 647 N N . LYS A 1 80 ? -8.711 6.060 12.690 1.00 91.62 80 LYS A N 1
ATOM 648 C CA . LYS A 1 80 ? -8.948 6.803 11.447 1.00 91.62 80 LYS A CA 1
ATOM 649 C C . LYS A 1 80 ? -8.156 8.106 11.373 1.00 91.62 80 LYS A C 1
ATOM 651 O O . LYS A 1 80 ? -7.439 8.309 10.399 1.00 91.62 80 LYS A O 1
ATOM 656 N N . SER A 1 81 ? -8.201 8.932 12.416 1.00 92.12 81 SER A N 1
ATOM 657 C CA . SER A 1 81 ? -7.481 10.214 12.465 1.00 92.12 81 SER A CA 1
ATOM 658 C C . SER A 1 81 ? -5.955 10.076 12.386 1.00 92.12 81 SER A C 1
ATOM 660 O O . SER A 1 81 ? -5.287 10.988 11.911 1.00 92.12 81 SER A O 1
ATOM 662 N N . GLU A 1 82 ? -5.394 8.939 12.802 1.00 91.81 82 GLU A N 1
ATOM 663 C CA . GLU A 1 82 ? -3.941 8.745 12.883 1.00 91.81 82 GLU A CA 1
ATOM 664 C C . GLU A 1 82 ? -3.376 7.932 11.713 1.00 91.81 82 GLU A C 1
ATOM 666 O O . GLU A 1 82 ? -2.294 8.215 11.201 1.00 91.81 82 GLU A O 1
ATOM 671 N N . THR A 1 83 ? -4.095 6.894 11.287 1.00 94.38 83 THR A N 1
ATOM 672 C CA . THR A 1 83 ? -3.526 5.821 10.456 1.00 94.38 83 THR A CA 1
ATOM 673 C C . THR A 1 83 ? -4.256 5.596 9.142 1.00 94.38 83 THR A C 1
ATOM 675 O O . THR A 1 83 ? -3.660 5.058 8.211 1.00 94.38 83 THR A O 1
ATOM 678 N N . PHE A 1 84 ? -5.490 6.082 8.977 1.00 93.31 84 PHE A N 1
ATOM 679 C CA . PHE A 1 84 ? -6.172 5.985 7.681 1.00 93.31 84 PHE A CA 1
ATOM 680 C C . PHE A 1 84 ? -5.418 6.748 6.583 1.00 93.31 84 PHE A C 1
ATOM 682 O O . PHE A 1 84 ? -5.249 6.235 5.474 1.00 93.31 84 PHE A O 1
ATOM 689 N N . VAL A 1 85 ? -4.870 7.924 6.916 1.00 95.06 85 VAL A N 1
ATOM 690 C CA . VAL A 1 85 ? -4.066 8.747 5.996 1.00 95.06 85 VAL A CA 1
ATOM 691 C C . VAL A 1 85 ? -2.877 7.982 5.410 1.00 95.06 85 VAL A C 1
ATOM 693 O O . VAL A 1 85 ? -2.470 8.235 4.281 1.00 95.06 85 VAL A O 1
ATOM 696 N N . ILE A 1 86 ? -2.345 6.994 6.133 1.00 94.56 86 ILE A N 1
ATOM 697 C CA . ILE A 1 86 ? -1.249 6.148 5.659 1.00 94.56 86 ILE A CA 1
ATOM 698 C C . ILE A 1 86 ? -1.680 5.344 4.424 1.00 94.56 86 ILE A C 1
ATOM 700 O O . ILE A 1 86 ? -0.921 5.236 3.463 1.00 94.56 86 ILE A O 1
ATOM 704 N N . SER A 1 87 ? -2.914 4.833 4.406 1.00 94.88 87 SER A N 1
ATOM 705 C CA . SER A 1 87 ? -3.454 4.119 3.242 1.00 94.88 87 SER A CA 1
ATOM 706 C C . SER A 1 87 ? -3.644 5.040 2.038 1.00 94.88 87 SER A C 1
ATOM 708 O O . SER A 1 87 ? -3.426 4.616 0.907 1.00 94.88 87 SER A O 1
ATOM 710 N N . VAL A 1 88 ? -3.996 6.308 2.270 1.00 95.75 88 VAL A N 1
ATOM 711 C CA . VAL A 1 88 ? -4.083 7.325 1.209 1.00 95.75 88 VAL A CA 1
ATOM 712 C C . VAL A 1 88 ? -2.691 7.660 0.667 1.00 95.75 88 VAL A C 1
ATOM 714 O O . VAL A 1 88 ? -2.492 7.677 -0.544 1.00 95.75 88 VAL A O 1
ATOM 717 N N . LYS A 1 89 ? -1.691 7.836 1.540 1.00 96.75 89 LYS A N 1
ATOM 718 C CA . LYS A 1 89 ? -0.290 8.033 1.129 1.00 96.75 89 LYS A CA 1
ATOM 719 C C . LYS A 1 89 ? 0.213 6.865 0.285 1.00 96.75 89 LYS A C 1
ATOM 721 O O . LYS A 1 89 ? 0.816 7.085 -0.758 1.00 96.75 89 LYS A O 1
ATOM 726 N N . ASN A 1 90 ? -0.072 5.634 0.701 1.00 97.50 90 ASN A N 1
ATOM 727 C CA . ASN A 1 90 ? 0.286 4.444 -0.066 1.00 97.50 90 ASN A CA 1
ATOM 728 C C . ASN A 1 90 ? -0.380 4.408 -1.443 1.00 97.50 90 ASN A C 1
ATOM 730 O O . ASN A 1 90 ? 0.289 4.071 -2.415 1.00 97.50 90 ASN A O 1
ATOM 734 N N . LEU A 1 91 ? -1.660 4.782 -1.541 1.00 96.94 91 LEU A N 1
ATOM 735 C CA . LEU A 1 91 ? -2.360 4.882 -2.822 1.00 96.94 91 LEU A CA 1
ATOM 736 C C . LEU A 1 91 ? -1.631 5.839 -3.774 1.00 96.94 91 LEU A C 1
ATOM 738 O O . LEU A 1 91 ? -1.379 5.475 -4.922 1.00 96.94 91 LEU A O 1
ATOM 742 N N . VAL A 1 92 ? -1.268 7.031 -3.292 1.00 97.81 92 VAL A N 1
ATOM 743 C CA . VAL A 1 92 ? -0.560 8.044 -4.089 1.00 97.81 92 VAL A CA 1
ATOM 744 C C . VAL A 1 92 ? 0.836 7.563 -4.482 1.00 97.81 92 VAL A C 1
ATOM 746 O O . VAL A 1 92 ? 1.205 7.689 -5.642 1.00 97.81 92 VAL A O 1
ATOM 749 N N . ILE A 1 93 ? 1.594 6.970 -3.555 1.00 98.06 93 ILE A N 1
ATOM 750 C CA . ILE A 1 93 ? 2.947 6.460 -3.830 1.00 98.06 93 ILE A CA 1
ATOM 751 C C . ILE A 1 93 ? 2.909 5.359 -4.894 1.00 98.06 93 ILE A C 1
ATOM 753 O O . ILE A 1 93 ? 3.648 5.436 -5.869 1.00 98.06 93 ILE A O 1
ATOM 757 N N . ILE A 1 94 ? 2.053 4.347 -4.724 1.00 97.62 94 ILE A N 1
ATOM 758 C CA . ILE A 1 94 ? 2.000 3.197 -5.637 1.00 97.62 94 ILE A CA 1
ATOM 759 C C . ILE A 1 94 ? 1.584 3.654 -7.033 1.00 97.62 94 ILE A C 1
ATOM 761 O O . ILE A 1 94 ? 2.307 3.407 -7.993 1.00 97.62 94 ILE A O 1
ATOM 765 N N . ASN A 1 95 ? 0.455 4.357 -7.149 1.00 97.38 95 ASN A N 1
ATOM 766 C CA . ASN A 1 95 ? -0.034 4.788 -8.457 1.00 97.38 95 ASN A CA 1
ATOM 767 C C . ASN A 1 95 ? 0.877 5.847 -9.082 1.00 97.38 95 ASN A C 1
ATOM 769 O O . ASN A 1 95 ? 1.123 5.794 -10.278 1.00 97.38 95 ASN A O 1
ATOM 773 N N . GLY A 1 96 ? 1.428 6.769 -8.290 1.00 98.00 96 GLY A N 1
ATOM 774 C CA . GLY A 1 96 ? 2.363 7.779 -8.781 1.00 98.00 96 GLY A CA 1
ATOM 775 C C . GLY A 1 96 ? 3.631 7.161 -9.366 1.00 98.00 96 GLY A C 1
ATOM 776 O O . GLY A 1 96 ? 4.035 7.530 -10.464 1.00 98.00 96 GLY A O 1
ATOM 777 N N . VAL A 1 97 ? 4.226 6.182 -8.677 1.00 98.06 97 VAL A N 1
ATOM 778 C CA . VAL A 1 97 ? 5.426 5.482 -9.162 1.00 98.06 97 VAL A CA 1
ATOM 779 C C . VAL A 1 97 ? 5.119 4.632 -10.396 1.00 98.06 97 VAL A C 1
ATOM 781 O O . VAL A 1 97 ? 5.872 4.697 -11.365 1.00 98.06 97 VAL A O 1
ATOM 784 N N . ILE A 1 98 ? 4.015 3.874 -10.394 1.00 97.50 98 ILE A N 1
ATOM 785 C CA . ILE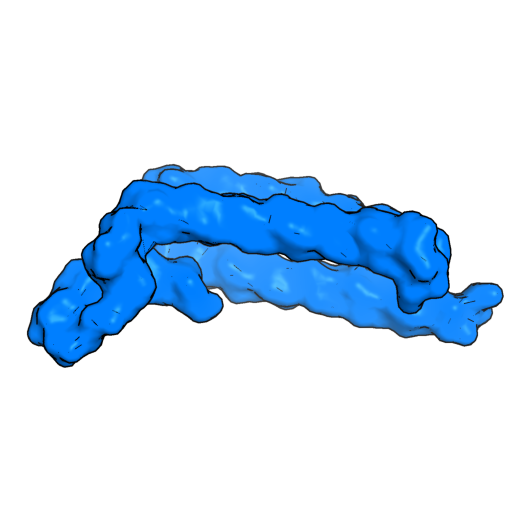 A 1 98 ? 3.592 3.080 -11.560 1.00 97.50 98 ILE A CA 1
ATOM 786 C C . ILE A 1 98 ? 3.383 3.992 -12.770 1.00 97.50 98 ILE A C 1
ATOM 788 O O . ILE A 1 98 ? 3.971 3.738 -13.816 1.00 97.50 98 ILE A O 1
ATOM 792 N N . SER A 1 99 ? 2.603 5.067 -12.627 1.00 97.62 99 SER A N 1
ATOM 793 C CA . SER A 1 99 ? 2.335 6.010 -13.716 1.00 97.62 99 SER A CA 1
ATOM 794 C C . SER A 1 99 ? 3.609 6.684 -14.219 1.00 97.62 99 SER A C 1
ATOM 796 O O . SER A 1 99 ? 3.808 6.768 -15.424 1.00 97.62 99 SER A O 1
ATOM 798 N N . ALA A 1 100 ? 4.501 7.123 -13.326 1.00 97.88 100 ALA A N 1
ATOM 799 C CA . ALA A 1 100 ? 5.754 7.764 -13.722 1.00 97.88 100 ALA A CA 1
ATOM 800 C C . ALA A 1 100 ? 6.665 6.823 -14.525 1.00 97.88 100 ALA A C 1
ATOM 802 O O . ALA A 1 100 ? 7.194 7.217 -15.564 1.00 97.88 100 ALA A O 1
ATOM 803 N N . ILE A 1 101 ? 6.828 5.574 -14.075 1.00 97.62 101 ILE A N 1
ATOM 804 C CA . ILE A 1 101 ? 7.671 4.589 -14.768 1.00 97.62 101 ILE A CA 1
ATOM 805 C C . ILE A 1 101 ? 7.021 4.146 -16.079 1.00 97.62 101 ILE A C 1
ATOM 807 O O . ILE A 1 101 ? 7.722 3.987 -17.075 1.00 97.62 101 ILE A O 1
ATOM 811 N N . LEU A 1 102 ? 5.696 3.996 -16.108 1.00 96.31 102 LEU A N 1
ATOM 812 C CA . LEU A 1 102 ? 4.981 3.664 -17.335 1.00 96.31 102 LEU A CA 1
ATOM 813 C C . LEU A 1 102 ? 5.103 4.788 -18.372 1.00 96.31 102 LEU A C 1
ATOM 815 O O . LEU A 1 102 ? 5.362 4.501 -19.533 1.00 96.31 102 LEU A O 1
ATOM 819 N N . CYS A 1 103 ? 5.001 6.056 -17.958 1.00 97.38 103 CYS A N 1
ATOM 820 C CA . CYS A 1 103 ? 5.270 7.199 -18.833 1.00 97.38 103 CYS A CA 1
ATOM 821 C C . CYS A 1 103 ? 6.707 7.180 -19.365 1.00 97.38 103 CYS A C 1
ATOM 823 O O . CYS A 1 103 ? 6.912 7.389 -20.555 1.00 97.38 103 CYS A O 1
ATOM 825 N N . LEU A 1 104 ? 7.699 6.897 -18.512 1.00 96.38 104 LEU A N 1
ATOM 826 C CA . LEU A 1 104 ? 9.096 6.774 -18.936 1.00 96.38 104 LEU A CA 1
ATOM 827 C C . LEU A 1 104 ? 9.280 5.656 -19.975 1.00 96.38 104 LEU A C 1
ATOM 829 O O . LEU A 1 104 ? 10.011 5.840 -20.942 1.00 96.38 104 LEU A O 1
ATOM 833 N N . ALA A 1 105 ? 8.581 4.533 -19.803 1.00 95.44 105 ALA A N 1
ATOM 834 C CA . ALA A 1 105 ? 8.634 3.386 -20.707 1.00 95.44 105 ALA A CA 1
ATOM 835 C C . ALA A 1 105 ? 8.082 3.668 -22.116 1.00 95.44 105 ALA A C 1
ATOM 837 O O . ALA A 1 105 ? 8.307 2.867 -23.010 1.00 95.44 105 ALA A O 1
ATOM 838 N N . VAL A 1 106 ? 7.349 4.766 -22.329 1.00 94.38 106 VAL A N 1
ATOM 839 C CA . VAL A 1 106 ? 6.891 5.173 -23.672 1.00 94.38 106 VAL A CA 1
ATOM 840 C C . VAL A 1 106 ? 8.028 5.799 -24.488 1.00 94.38 106 VAL A C 1
ATOM 842 O O . VAL A 1 106 ? 8.002 5.753 -25.714 1.00 94.38 106 VAL A O 1
ATOM 845 N N . PHE A 1 107 ? 9.019 6.394 -23.821 1.00 94.00 107 PHE A N 1
ATOM 846 C CA . PHE A 1 107 ? 10.119 7.117 -24.467 1.00 94.00 107 PHE A CA 1
ATOM 847 C C . PHE A 1 107 ? 11.385 6.272 -24.668 1.00 94.00 107 PHE A C 1
ATOM 849 O O . PHE A 1 107 ? 12.350 6.774 -25.245 1.00 94.00 107 PHE A O 1
ATOM 856 N N . ILE A 1 108 ? 11.400 5.032 -24.169 1.00 89.75 108 ILE A N 1
ATOM 857 C CA . ILE A 1 108 ? 12.538 4.102 -24.218 1.00 89.75 108 ILE A CA 1
ATOM 858 C C . ILE A 1 108 ? 12.084 2.815 -24.895 1.00 89.75 108 ILE A C 1
ATOM 860 O O . ILE A 1 108 ? 12.775 2.382 -25.841 1.00 89.75 108 ILE A O 1
#

InterPro domains:
  IPR000537 UbiA prenyltransferase [PF01040] (2-81)
  IPR026046 UbiA prenyltransferase domain containing protein 1 [cd13962] (1-105)

Foldseek 3Di:
DLLVCLQCVVVCVVVVNCDPCNVVPSVVSLVVVVVVLVVLLVVLVVCVVVVVDPPLSPVLNVLVVLLVVLSVVCVVDSHCVPRVVSVVVSVCSNVVSNVVSRVVVVVD

Sequence (108 aa):
MLANNICDLEEDIKNNRFTLPYYIGKKYAIWLFNALYLIAFFAILAAVALHLLPKIMLLALLASIPVYKHVKLFNKKQIKSETFVISVKNLVIINGVISAILCLAVFI